Protein AF-A0A936DBP1-F1 (afdb_monomer_lite)

Radius of gyration: 11.38 Å; chains: 1; bounding box: 27×24×32 Å

Foldseek 3Di:
DWKAFPVVRAIWDADPVQQKTASDVVCVVPPVRIDRNVVDPTDMDHQDPVRCVVVVVVVVPPPPPDD

Secondary structure (DSSP, 8-state):
-EEEETTTTEEEEEETTTTEEESSGGGTT-GGG-EETTT----EEEPPHHHHHHTT-TTTS-S----

pLDDT: mean 86.72, std 12.57, range [36.66, 95.0]

Sequence (67 aa):
MIFKDLTSRRLYLHCEECEWGWQDPERSSDAGAGFLTLDEEFESMPATREDIDEHGWTKYAAHDFDE

Structure (mmCIF, N/CA/C/O backbone):
data_AF-A0A936DBP1-F1
#
_entry.id   AF-A0A936DBP1-F1
#
loop_
_atom_site.group_PDB
_atom_site.id
_atom_site.type_symbol
_atom_site.label_atom_id
_atom_site.label_alt_id
_atom_site.label_comp_id
_atom_site.label_asym_id
_atom_site.label_entity_id
_atom_site.label_seq_id
_atom_site.pdbx_PDB_ins_code
_atom_site.Cartn_x
_atom_site.Cartn_y
_atom_site.Cartn_z
_atom_site.occupancy
_atom_site.B_iso_or_equiv
_atom_site.auth_seq_id
_atom_site.auth_comp_id
_atom_site.auth_asym_id
_atom_site.auth_atom_id
_atom_site.pdbx_PDB_model_num
ATOM 1 N N . MET A 1 1 ? 2.300 -7.451 3.133 1.00 88.19 1 MET A N 1
ATOM 2 C CA . MET A 1 1 ? 1.520 -6.536 4.003 1.00 88.19 1 MET A CA 1
ATOM 3 C C . MET A 1 1 ? 1.046 -5.318 3.202 1.00 88.19 1 MET A C 1
ATOM 5 O O . MET A 1 1 ? 1.652 -5.028 2.179 1.00 88.19 1 MET A O 1
ATOM 9 N N . ILE A 1 2 ? -0.032 -4.627 3.594 1.00 93.19 2 ILE A N 1
ATOM 10 C CA . ILE A 1 2 ? -0.476 -3.387 2.920 1.00 93.19 2 ILE A CA 1
ATOM 11 C C . ILE A 1 2 ? 0.065 -2.185 3.692 1.00 93.19 2 ILE A C 1
ATOM 13 O O . ILE A 1 2 ? -0.119 -2.089 4.904 1.00 93.19 2 ILE A O 1
ATOM 17 N N . PHE A 1 3 ? 0.705 -1.265 2.983 1.00 94.62 3 PHE A N 1
ATOM 18 C CA . PHE A 1 3 ? 1.264 -0.039 3.537 1.00 94.62 3 PHE A CA 1
ATOM 19 C C . PHE A 1 3 ? 0.624 1.183 2.891 1.00 94.62 3 PHE A C 1
ATOM 21 O O . PHE A 1 3 ? 0.099 1.126 1.778 1.00 94.62 3 PHE A O 1
ATOM 28 N N . LYS A 1 4 ? 0.686 2.298 3.607 1.00 95.00 4 LYS A N 1
ATOM 29 C CA . LYS A 1 4 ? 0.289 3.622 3.157 1.00 95.00 4 LYS A CA 1
ATOM 30 C C . LYS A 1 4 ? 1.533 4.477 2.988 1.00 95.00 4 LYS A C 1
ATOM 32 O O . LYS A 1 4 ? 2.253 4.712 3.955 1.00 95.00 4 LYS A O 1
ATOM 37 N N . ASP A 1 5 ? 1.744 4.965 1.775 1.00 93.56 5 ASP A N 1
ATOM 38 C CA . ASP A 1 5 ? 2.673 6.054 1.494 1.00 93.56 5 ASP A CA 1
ATOM 39 C C . ASP A 1 5 ? 2.084 7.365 2.037 1.00 93.56 5 ASP A C 1
ATOM 41 O O . ASP A 1 5 ? 0.986 7.783 1.648 1.00 93.56 5 ASP A O 1
ATOM 45 N N . LEU A 1 6 ? 2.807 8.010 2.950 1.00 92.31 6 LEU A N 1
ATOM 46 C CA . LEU A 1 6 ? 2.393 9.255 3.594 1.00 92.31 6 LEU A CA 1
ATOM 47 C C . LEU A 1 6 ? 2.596 10.476 2.696 1.00 92.31 6 LEU A C 1
ATOM 49 O O . LEU A 1 6 ? 1.886 11.473 2.863 1.00 92.31 6 LEU A O 1
ATOM 53 N N . THR A 1 7 ? 3.493 10.382 1.715 1.00 90.38 7 THR A N 1
ATOM 54 C CA . THR A 1 7 ? 3.787 11.460 0.768 1.00 90.38 7 THR A CA 1
ATOM 55 C C . THR A 1 7 ? 2.636 11.637 -0.217 1.00 90.38 7 THR A C 1
ATOM 57 O O . THR A 1 7 ? 2.083 12.731 -0.348 1.00 90.38 7 THR A O 1
ATOM 60 N N . SER A 1 8 ? 2.214 10.554 -0.875 1.00 88.50 8 SER A N 1
ATOM 61 C CA . SER A 1 8 ? 1.150 10.581 -1.889 1.00 88.50 8 SER A CA 1
ATOM 62 C C . SER A 1 8 ? -0.225 10.216 -1.337 1.00 88.50 8 SER A C 1
ATOM 64 O O . SER A 1 8 ? -1.214 10.331 -2.064 1.00 88.50 8 SER A O 1
ATOM 66 N N . ARG A 1 9 ? -0.304 9.772 -0.073 1.00 88.81 9 ARG A N 1
ATOM 67 C CA . ARG A 1 9 ? -1.527 9.264 0.576 1.00 88.81 9 ARG A CA 1
ATOM 68 C C . ARG A 1 9 ? -2.166 8.117 -0.207 1.00 88.81 9 ARG A C 1
ATOM 70 O O . ARG A 1 9 ? -3.377 8.100 -0.418 1.00 88.81 9 ARG A O 1
ATOM 77 N N . ARG A 1 10 ? -1.342 7.179 -0.672 1.00 91.62 10 ARG A N 1
ATOM 78 C CA . ARG A 1 10 ? -1.777 6.009 -1.446 1.00 91.62 10 ARG A CA 1
ATOM 79 C C . ARG A 1 10 ? -1.413 4.723 -0.735 1.00 91.62 10 ARG A C 1
ATOM 81 O O . ARG A 1 10 ? -0.420 4.672 -0.017 1.00 91.62 10 ARG A O 1
ATOM 88 N N . LEU A 1 11 ? -2.203 3.685 -0.982 1.00 94.81 11 LEU A N 1
ATOM 89 C CA . LEU A 1 11 ? -1.866 2.339 -0.547 1.00 94.81 11 LEU A CA 1
ATOM 90 C C . LEU A 1 11 ? -0.977 1.639 -1.567 1.00 94.81 11 LEU A C 1
ATOM 92 O O . LEU A 1 11 ? -1.088 1.870 -2.773 1.00 94.81 11 LEU A O 1
ATOM 96 N N . TYR A 1 12 ? -0.122 0.758 -1.067 1.00 94.62 12 TYR A N 1
ATOM 97 C CA . TYR A 1 12 ? 0.613 -0.196 -1.875 1.00 94.62 12 TYR A CA 1
ATOM 98 C C . TYR A 1 12 ? 0.724 -1.537 -1.148 1.00 94.62 12 TYR A C 1
ATOM 100 O O . TYR A 1 12 ? 0.783 -1.615 0.082 1.00 94.62 12 TYR A O 1
ATOM 108 N N . LEU A 1 13 ? 0.733 -2.616 -1.923 1.00 93.75 13 LEU A N 1
ATOM 109 C CA . LEU A 1 13 ? 1.026 -3.949 -1.427 1.00 93.75 13 LEU A CA 1
ATOM 110 C C . LEU A 1 13 ? 2.539 -4.074 -1.322 1.00 93.75 13 LEU A C 1
ATOM 112 O O . LEU A 1 13 ? 3.229 -3.901 -2.320 1.00 93.75 13 LEU A O 1
ATOM 116 N N . HIS A 1 14 ? 3.039 -4.381 -0.136 1.00 92.56 14 HIS A N 1
ATOM 117 C CA . HIS A 1 14 ? 4.450 -4.603 0.122 1.00 92.56 14 HIS A CA 1
ATOM 118 C C . HIS A 1 14 ? 4.747 -6.096 0.273 1.00 92.56 14 HIS A C 1
ATOM 120 O O . HIS A 1 14 ? 4.096 -6.797 1.061 1.00 92.56 14 HIS A O 1
ATOM 126 N N . CYS A 1 15 ? 5.747 -6.571 -0.464 1.00 90.06 15 CYS A N 1
ATOM 127 C CA . CYS A 1 15 ? 6.384 -7.860 -0.242 1.00 90.06 15 CYS A CA 1
ATOM 128 C C . CYS A 1 15 ? 7.649 -7.641 0.592 1.00 90.06 15 CYS A C 1
ATO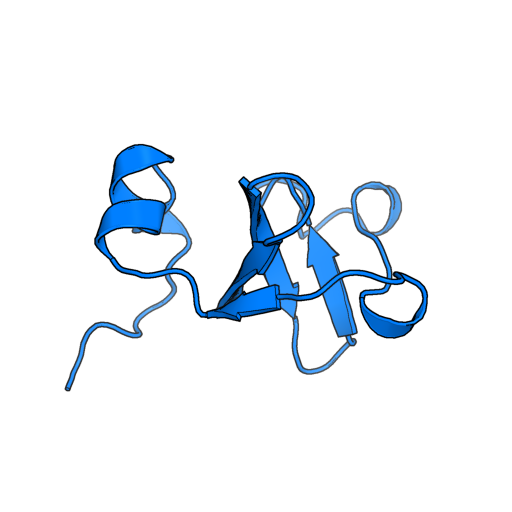M 130 O O . CYS A 1 15 ? 8.629 -7.104 0.086 1.00 90.06 15 CYS A O 1
ATOM 132 N N . GLU A 1 16 ? 7.628 -8.079 1.849 1.00 86.12 16 GLU A N 1
ATOM 133 C CA . GLU A 1 16 ? 8.749 -7.907 2.787 1.00 86.12 16 GLU A CA 1
ATOM 134 C C . GLU A 1 16 ? 9.949 -8.803 2.445 1.00 86.12 16 GLU A C 1
ATOM 136 O O . GLU A 1 16 ? 11.081 -8.473 2.771 1.00 86.12 16 GLU A O 1
ATOM 141 N N . GLU A 1 17 ? 9.725 -9.924 1.753 1.00 86.75 17 GLU A N 1
ATOM 142 C CA . GLU A 1 17 ? 10.799 -10.847 1.357 1.00 86.75 17 GLU A CA 1
ATOM 143 C C . GLU A 1 17 ? 11.637 -10.317 0.190 1.00 86.75 17 GLU A C 1
ATOM 145 O O . GLU A 1 17 ? 12.828 -10.607 0.093 1.00 86.75 17 GLU A O 1
ATOM 150 N N . CYS A 1 18 ? 11.004 -9.583 -0.726 1.00 87.81 18 CYS A N 1
ATOM 151 C CA . CYS A 1 18 ? 11.647 -9.094 -1.945 1.00 87.81 18 CYS A CA 1
ATOM 152 C C . CYS A 1 18 ? 11.798 -7.570 -1.972 1.00 87.81 18 CYS A C 1
ATOM 154 O O . CYS A 1 18 ? 12.404 -7.049 -2.902 1.00 87.81 18 CYS A O 1
ATOM 156 N N . GLU A 1 19 ? 11.233 -6.869 -0.990 1.00 90.50 19 GLU A N 1
ATOM 157 C CA . GLU A 1 19 ? 11.265 -5.408 -0.855 1.00 90.50 19 GLU A CA 1
ATOM 158 C C . GLU A 1 19 ? 10.605 -4.668 -2.034 1.00 90.50 19 GLU A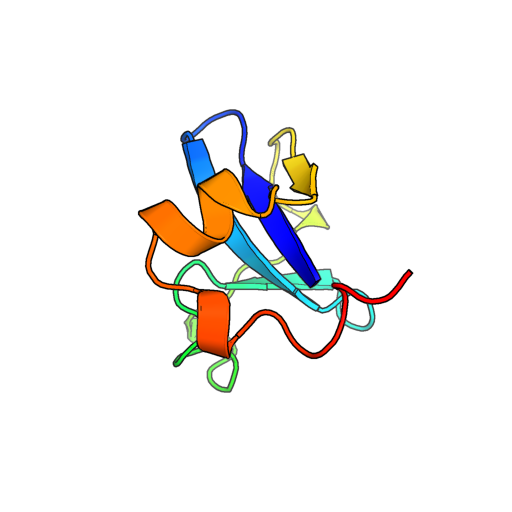 C 1
ATOM 160 O O . GLU A 1 19 ? 10.932 -3.527 -2.360 1.00 90.50 19 GLU A O 1
ATOM 165 N N . TRP A 1 20 ? 9.642 -5.323 -2.687 1.00 93.12 20 TRP A N 1
ATOM 166 C CA . TRP A 1 20 ? 8.850 -4.731 -3.765 1.00 93.12 20 TRP A CA 1
ATOM 167 C C . TRP A 1 20 ? 7.527 -4.173 -3.243 1.00 93.12 20 TRP A C 1
ATOM 169 O O . TRP A 1 20 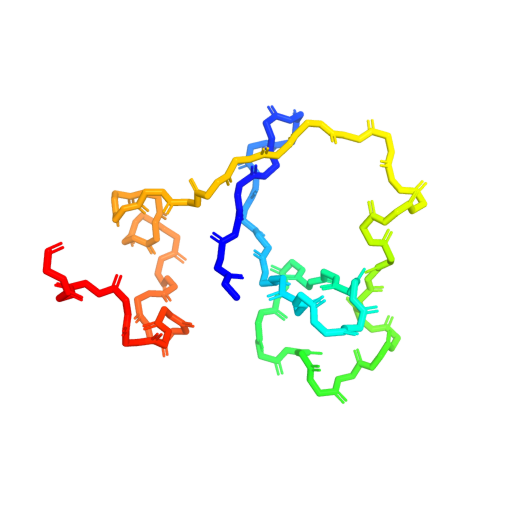? 6.913 -4.710 -2.314 1.00 93.12 20 TRP A O 1
ATOM 179 N N . GLY A 1 21 ? 7.081 -3.090 -3.870 1.00 93.62 21 GLY A N 1
ATOM 180 C CA . GLY A 1 21 ? 5.794 -2.447 -3.667 1.00 93.62 21 GLY A CA 1
ATOM 181 C C . GLY A 1 21 ? 4.958 -2.449 -4.947 1.00 93.62 21 GLY A C 1
ATOM 182 O O . GLY A 1 21 ? 5.491 -2.277 -6.040 1.00 93.62 21 GLY A O 1
ATOM 183 N N . TRP A 1 22 ? 3.637 -2.594 -4.826 1.00 94.75 22 TRP A N 1
ATOM 184 C CA . TRP A 1 22 ? 2.692 -2.449 -5.940 1.00 94.75 22 TRP A CA 1
ATOM 185 C C . TRP A 1 22 ? 1.530 -1.545 -5.545 1.00 94.75 22 TRP A C 1
ATOM 187 O O . TRP A 1 22 ? 0.787 -1.858 -4.618 1.00 94.75 22 TRP A O 1
ATOM 197 N N . GLN A 1 23 ? 1.325 -0.450 -6.281 1.00 93.06 23 GLN A N 1
ATOM 198 C CA . GLN A 1 23 ? 0.150 0.421 -6.093 1.00 93.06 23 GLN A CA 1
ATOM 199 C C . GLN A 1 23 ? -1.153 -0.238 -6.562 1.00 93.06 23 GLN A C 1
ATOM 201 O O . GLN A 1 23 ? -2.230 0.245 -6.234 1.00 93.06 23 GLN A O 1
ATOM 206 N N . ASP A 1 24 ? -1.056 -1.320 -7.337 1.00 91.19 24 ASP A N 1
ATOM 207 C CA . ASP A 1 24 ? -2.191 -2.136 -7.747 1.00 91.19 24 ASP A CA 1
ATOM 208 C C . ASP A 1 24 ? -1.927 -3.610 -7.389 1.00 91.19 24 ASP A C 1
ATOM 210 O O . ASP A 1 24 ? -1.056 -4.248 -7.989 1.00 91.19 24 ASP A O 1
ATOM 214 N N . PRO A 1 25 ? -2.640 -4.171 -6.401 1.00 89.31 25 PRO A N 1
ATOM 215 C CA . PRO A 1 25 ? -2.345 -5.488 -5.850 1.00 89.31 25 PRO A CA 1
ATOM 216 C C . PRO A 1 25 ? -2.681 -6.617 -6.833 1.00 89.31 25 PRO A C 1
ATOM 218 O O . PRO A 1 25 ? -2.079 -7.687 -6.750 1.00 89.31 25 PRO A O 1
ATOM 221 N N . GLU A 1 26 ? -3.568 -6.388 -7.810 1.00 90.06 26 GLU A N 1
ATOM 222 C CA . GLU A 1 26 ? -3.852 -7.352 -8.893 1.00 90.06 26 GLU A CA 1
ATOM 223 C C . GLU A 1 26 ? -2.650 -7.553 -9.812 1.00 90.06 26 GLU A C 1
ATOM 225 O O . GLU A 1 26 ? -2.490 -8.607 -10.426 1.00 90.06 26 GLU A O 1
ATOM 230 N N . ARG A 1 27 ? -1.764 -6.559 -9.865 1.00 89.62 27 ARG A N 1
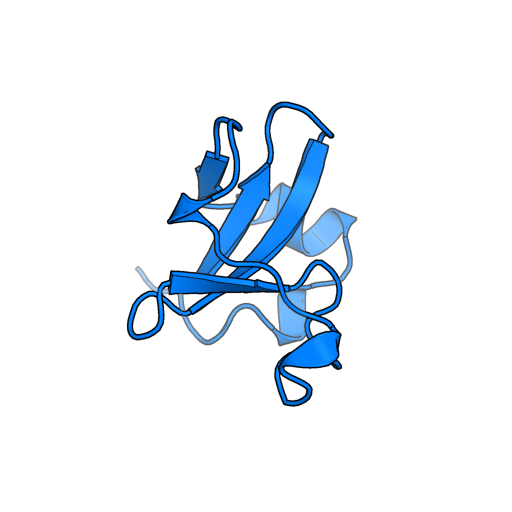ATOM 231 C CA . ARG A 1 27 ? -0.541 -6.591 -10.662 1.00 89.62 27 ARG A CA 1
ATOM 232 C C . ARG A 1 27 ? 0.685 -7.020 -9.871 1.00 89.62 27 ARG A C 1
ATOM 234 O O . ARG A 1 27 ? 1.781 -6.982 -10.412 1.00 89.62 27 ARG A O 1
ATOM 241 N N . SER A 1 28 ? 0.513 -7.509 -8.644 1.00 86.38 28 SER A N 1
ATOM 242 C CA . SER A 1 28 ? 1.610 -8.053 -7.828 1.00 86.38 28 SER A CA 1
ATOM 243 C C . SER A 1 28 ? 2.362 -9.220 -8.484 1.00 86.38 28 SER A C 1
ATOM 245 O O . SER A 1 28 ? 3.514 -9.478 -8.157 1.00 86.38 28 SER A O 1
ATOM 247 N N . SER A 1 29 ? 1.743 -9.905 -9.451 1.00 85.56 29 SER A N 1
ATOM 248 C CA . SER A 1 29 ? 2.399 -10.949 -10.257 1.00 85.56 29 SER A CA 1
ATOM 249 C C . SER A 1 29 ? 3.261 -10.404 -11.410 1.00 85.56 29 SER A C 1
ATOM 251 O O . SER A 1 29 ? 3.995 -11.168 -12.033 1.00 85.56 29 SER A O 1
ATOM 253 N N . ASP A 1 30 ? 3.171 -9.108 -11.719 1.00 87.50 30 ASP A N 1
ATOM 254 C CA . ASP A 1 30 ? 3.924 -8.427 -12.774 1.00 87.50 30 ASP A CA 1
ATOM 255 C C . ASP A 1 30 ? 5.022 -7.559 -12.143 1.00 87.50 30 ASP A C 1
ATOM 257 O O . ASP A 1 30 ? 4.758 -6.490 -11.591 1.00 87.50 30 ASP A O 1
ATOM 261 N N . ALA A 1 31 ? 6.278 -8.004 -12.226 1.00 80.19 31 ALA A N 1
ATOM 262 C CA . ALA A 1 31 ? 7.409 -7.261 -11.659 1.00 80.19 31 ALA A CA 1
ATOM 263 C C . ALA A 1 31 ? 7.583 -5.872 -12.307 1.00 80.19 31 ALA A C 1
ATOM 265 O O . ALA A 1 31 ? 8.019 -4.937 -11.647 1.00 80.19 31 ALA A O 1
ATOM 266 N N . GLY A 1 32 ? 7.183 -5.706 -13.575 1.00 87.62 32 GLY A N 1
ATOM 267 C CA . GLY A 1 32 ? 7.217 -4.411 -14.267 1.00 87.62 32 GLY A CA 1
ATOM 268 C C . GLY A 1 32 ? 6.148 -3.413 -13.805 1.00 87.62 32 GLY A C 1
ATOM 269 O O . GLY A 1 32 ? 6.212 -2.241 -14.170 1.00 87.62 32 GLY A O 1
ATOM 270 N N . ALA A 1 33 ? 5.163 -3.862 -13.023 1.00 89.06 33 ALA A N 1
ATOM 271 C CA . ALA A 1 33 ? 4.150 -3.014 -12.397 1.00 89.06 33 ALA A CA 1
ATOM 272 C C . ALA A 1 33 ? 4.525 -2.562 -10.982 1.00 89.06 33 ALA A C 1
ATOM 274 O O . ALA A 1 33 ? 3.801 -1.754 -10.395 1.00 89.06 33 ALA A O 1
ATOM 275 N N . GLY A 1 34 ? 5.581 -3.148 -10.421 1.00 91.88 34 GLY A N 1
ATOM 276 C CA . GLY A 1 34 ? 6.047 -2.863 -9.077 1.00 91.88 34 GLY A CA 1
ATOM 277 C C . GLY A 1 34 ? 7.161 -1.826 -9.060 1.00 91.88 34 GLY A C 1
ATOM 278 O O . GLY A 1 34 ? 7.666 -1.392 -10.096 1.00 91.88 34 GLY A O 1
ATOM 279 N N . PHE A 1 35 ? 7.559 -1.459 -7.854 1.00 92.94 35 PHE A N 1
ATOM 280 C CA . PHE A 1 35 ? 8.712 -0.616 -7.573 1.00 92.94 35 PHE A CA 1
ATOM 281 C C . PHE A 1 35 ? 9.498 -1.202 -6.396 1.00 92.94 35 PHE A C 1
ATOM 283 O O . PHE A 1 35 ? 8.941 -1.948 -5.591 1.00 92.94 35 PHE A O 1
ATOM 290 N N . LEU A 1 36 ? 10.785 -0.881 -6.288 1.00 91.88 36 LEU A N 1
ATOM 291 C CA . LEU A 1 36 ? 11.599 -1.272 -5.137 1.00 91.88 36 LEU A CA 1
ATOM 292 C C . LEU A 1 36 ? 11.390 -0.254 -4.024 1.00 91.88 36 LEU A C 1
ATOM 294 O O . LEU A 1 36 ? 11.730 0.911 -4.195 1.00 91.88 36 LEU A O 1
ATOM 298 N N . THR A 1 37 ? 10.868 -0.675 -2.873 1.00 88.75 37 THR A N 1
ATOM 299 C CA . THR A 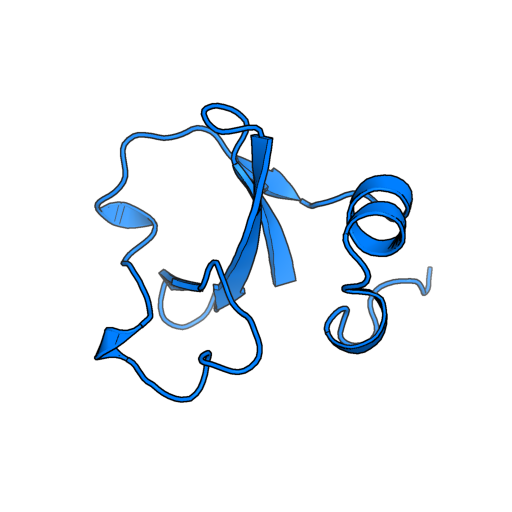1 37 ? 10.606 0.255 -1.761 1.00 88.75 37 THR A CA 1
ATOM 300 C C . THR A 1 37 ? 11.886 0.871 -1.198 1.00 88.75 37 THR A C 1
ATOM 302 O O . THR A 1 37 ? 11.825 1.938 -0.606 1.00 88.75 37 THR A O 1
ATOM 305 N N . LEU A 1 38 ? 13.038 0.219 -1.390 1.00 87.31 38 LEU A N 1
ATOM 306 C CA . LEU A 1 38 ? 14.353 0.735 -0.997 1.00 87.31 38 LEU A CA 1
ATOM 307 C C . LEU A 1 38 ? 14.881 1.869 -1.888 1.00 87.31 38 LEU A C 1
ATOM 309 O O . LEU A 1 38 ? 15.744 2.620 -1.441 1.00 87.31 38 LEU A O 1
ATOM 313 N N . ASP A 1 39 ? 14.430 1.952 -3.142 1.00 90.81 39 ASP A N 1
ATOM 314 C CA . ASP A 1 39 ? 14.868 2.997 -4.083 1.00 90.81 39 ASP A CA 1
ATOM 315 C C . ASP A 1 39 ? 14.040 4.281 -3.921 1.00 90.81 39 ASP A C 1
ATOM 317 O O . ASP A 1 39 ? 14.396 5.342 -4.428 1.00 90.81 39 ASP A O 1
ATOM 321 N N . GLU A 1 40 ? 12.937 4.191 -3.180 1.00 87.88 40 GLU A N 1
ATOM 322 C CA . GLU A 1 40 ? 11.981 5.271 -3.034 1.00 87.88 40 GLU A CA 1
ATOM 323 C C . GLU A 1 40 ? 12.243 6.100 -1.772 1.00 87.88 40 GLU A C 1
ATOM 325 O O . GLU A 1 40 ? 12.332 5.594 -0.653 1.00 87.88 40 GLU A O 1
ATOM 330 N N . GLU A 1 41 ? 12.290 7.418 -1.942 1.00 86.69 41 GLU A N 1
ATOM 331 C CA . GLU A 1 41 ? 12.456 8.379 -0.852 1.00 86.69 41 GLU A CA 1
ATOM 332 C C . GLU A 1 41 ? 11.089 8.815 -0.290 1.00 86.69 41 GLU A C 1
ATOM 334 O O . GLU A 1 41 ? 10.726 9.993 -0.349 1.00 86.69 41 GLU A O 1
ATOM 339 N N . PHE A 1 42 ? 10.295 7.875 0.233 1.00 88.38 42 PHE A N 1
ATOM 340 C CA . PHE A 1 42 ? 9.029 8.195 0.904 1.00 88.38 42 PHE A CA 1
ATOM 341 C C . PHE A 1 42 ? 8.900 7.568 2.291 1.00 88.38 42 PHE A C 1
ATOM 343 O O . PHE A 1 42 ? 9.442 6.506 2.590 1.00 88.38 42 PHE A O 1
ATOM 350 N N . GLU A 1 43 ? 8.118 8.226 3.146 1.00 91.00 43 GLU A N 1
ATOM 351 C CA . GLU A 1 43 ? 7.715 7.670 4.433 1.00 91.00 43 GLU A CA 1
ATOM 352 C C . GLU A 1 43 ? 6.471 6.802 4.258 1.00 91.00 43 GLU A C 1
ATOM 354 O O . GLU A 1 43 ? 5.488 7.207 3.631 1.00 91.00 43 GLU A O 1
ATOM 359 N N . SER A 1 44 ? 6.490 5.610 4.847 1.00 92.50 44 SER A N 1
ATOM 360 C CA . SER A 1 44 ? 5.349 4.704 4.834 1.00 92.50 44 SER A CA 1
ATOM 361 C C . SER A 1 44 ? 5.037 4.156 6.212 1.00 92.50 44 SER A C 1
ATOM 363 O O . SER A 1 44 ? 5.898 4.051 7.084 1.00 92.50 44 SER A O 1
ATOM 365 N N . MET A 1 45 ? 3.772 3.805 6.403 1.00 94.25 45 MET A N 1
ATOM 366 C CA . MET A 1 45 ? 3.294 3.130 7.603 1.00 94.25 45 MET A CA 1
ATOM 367 C C . MET A 1 45 ? 2.363 1.976 7.226 1.00 94.25 45 MET A C 1
ATOM 369 O O . MET A 1 45 ? 1.773 2.014 6.143 1.00 94.25 45 MET A O 1
ATOM 373 N N . PRO A 1 46 ? 2.190 0.965 8.093 1.00 93.19 46 PRO A N 1
ATOM 374 C CA . PRO A 1 46 ? 1.172 -0.056 7.890 1.00 93.19 46 PRO A CA 1
ATOM 375 C C . PRO A 1 46 ? -0.198 0.597 7.681 1.00 93.19 46 PRO A C 1
ATOM 377 O O . PRO A 1 46 ? -0.573 1.514 8.418 1.00 93.19 46 PRO A O 1
ATOM 380 N N . ALA A 1 47 ? -0.924 0.162 6.652 1.00 93.38 47 ALA A N 1
ATOM 381 C CA . ALA A 1 47 ? -2.251 0.693 6.375 1.00 93.38 47 ALA A CA 1
ATOM 382 C C . ALA A 1 47 ? -3.223 0.262 7.478 1.00 93.38 47 ALA A C 1
ATOM 384 O O . ALA A 1 47 ? -3.226 -0.897 7.897 1.00 93.38 47 ALA A O 1
ATOM 385 N N . THR A 1 48 ? -4.062 1.187 7.944 1.00 92.19 48 THR A N 1
ATOM 386 C CA . THR A 1 48 ? -5.092 0.851 8.932 1.00 92.19 48 THR A CA 1
ATOM 387 C C . THR A 1 48 ? -6.248 0.097 8.277 1.00 92.19 48 THR A C 1
ATOM 389 O O . THR A 1 48 ? -6.405 0.092 7.053 1.00 92.19 48 THR A O 1
ATOM 392 N N . ARG A 1 49 ? -7.115 -0.516 9.093 1.00 90.00 49 ARG A N 1
ATOM 393 C CA . ARG A 1 49 ? -8.348 -1.127 8.581 1.00 90.00 49 ARG A CA 1
ATOM 394 C C . ARG A 1 49 ? -9.219 -0.119 7.830 1.00 90.00 49 ARG A C 1
ATOM 396 O O . ARG A 1 49 ? -9.793 -0.487 6.811 1.00 90.00 49 ARG A O 1
ATOM 403 N N . GLU A 1 50 ? -9.313 1.108 8.337 1.00 91.75 50 GLU A N 1
ATOM 404 C CA . GLU A 1 50 ? -10.078 2.188 7.707 1.00 91.75 50 GLU A CA 1
ATOM 405 C C . GLU A 1 50 ? -9.503 2.517 6.327 1.00 91.75 50 GLU A C 1
ATOM 407 O O . GLU A 1 50 ? -10.245 2.493 5.351 1.00 91.75 50 GLU A O 1
ATOM 412 N N . ASP A 1 51 ? -8.178 2.683 6.216 1.00 92.69 51 ASP A N 1
ATOM 413 C CA . ASP A 1 51 ? -7.527 2.916 4.920 1.00 92.69 51 ASP A CA 1
ATOM 414 C C . ASP A 1 51 ? -7.822 1.778 3.927 1.00 92.69 51 ASP A C 1
ATOM 416 O O . ASP A 1 51 ? -8.158 2.008 2.767 1.00 92.69 51 ASP A O 1
ATOM 420 N N . ILE A 1 52 ? -7.706 0.526 4.377 1.00 91.62 52 ILE A N 1
ATOM 421 C CA . ILE A 1 52 ? -7.934 -0.652 3.533 1.00 91.62 52 ILE A CA 1
ATOM 422 C C . ILE A 1 52 ? -9.391 -0.715 3.052 1.00 91.62 52 ILE A C 1
ATOM 424 O O . ILE A 1 52 ? -9.631 -1.056 1.891 1.00 91.62 52 ILE A O 1
ATOM 428 N N . ASP A 1 53 ? -10.354 -0.395 3.918 1.00 91.62 53 ASP A N 1
ATOM 429 C CA . ASP A 1 53 ? -11.781 -0.402 3.586 1.00 91.62 53 ASP A CA 1
ATOM 430 C C . ASP A 1 53 ? -12.143 0.732 2.617 1.00 91.62 53 ASP A C 1
ATOM 432 O O . ASP A 1 53 ? -12.737 0.467 1.569 1.00 91.62 53 ASP A O 1
ATOM 436 N N . GLU A 1 54 ? -11.683 1.960 2.888 1.00 91.50 54 GLU A N 1
ATOM 437 C CA . GLU A 1 54 ? -11.906 3.128 2.022 1.00 91.50 54 GLU A CA 1
ATOM 438 C C . GLU A 1 54 ? -11.355 2.918 0.606 1.00 91.50 54 GLU A C 1
ATOM 440 O O . GLU A 1 54 ? -11.941 3.377 -0.377 1.00 91.50 54 GLU A O 1
ATOM 445 N N . HIS A 1 55 ? -10.245 2.189 0.484 1.00 89.44 55 HIS A N 1
ATOM 446 C CA . HIS A 1 55 ? -9.632 1.871 -0.802 1.00 89.44 55 HIS A CA 1
ATOM 447 C C . HIS A 1 55 ? -10.174 0.582 -1.445 1.00 89.44 55 HIS A C 1
ATOM 449 O O . HIS A 1 55 ? -9.821 0.283 -2.587 1.00 89.44 55 HIS A O 1
ATOM 455 N N . GLY A 1 56 ? -11.032 -0.186 -0.762 1.00 91.12 56 GLY A N 1
ATOM 456 C CA . GLY A 1 56 ? -11.589 -1.447 -1.267 1.00 91.12 56 GLY A CA 1
ATOM 457 C C . GLY A 1 56 ? -10.578 -2.599 -1.323 1.00 91.12 56 GLY A C 1
ATOM 458 O O . GLY A 1 56 ? -10.742 -3.545 -2.098 1.00 91.12 56 GLY A O 1
ATOM 459 N N . TRP A 1 57 ? -9.515 -2.534 -0.518 1.00 92.31 57 TRP A N 1
ATOM 460 C CA . TRP A 1 57 ? -8.415 -3.503 -0.509 1.00 92.31 57 TRP A CA 1
ATOM 461 C C . TRP A 1 57 ? -8.608 -4.649 0.482 1.00 92.31 57 TRP A C 1
ATOM 463 O O . TRP A 1 57 ? -7.724 -5.489 0.644 1.00 92.31 57 TRP A O 1
ATOM 473 N N . THR A 1 58 ? -9.780 -4.740 1.107 1.00 90.25 58 THR A N 1
ATOM 474 C CA . THR A 1 58 ? -10.118 -5.752 2.116 1.00 90.25 58 THR A CA 1
ATOM 475 C C . THR A 1 58 ? -9.816 -7.186 1.668 1.00 90.25 58 THR A C 1
ATOM 477 O O . THR A 1 58 ? -9.402 -8.001 2.484 1.00 90.25 58 THR A O 1
ATOM 480 N N . LYS A 1 59 ? -9.957 -7.501 0.372 1.00 88.62 59 LYS A N 1
ATOM 481 C CA . LYS A 1 59 ? -9.652 -8.835 -0.182 1.00 88.62 59 LYS A CA 1
ATOM 482 C C . LYS A 1 59 ? -8.150 -9.147 -0.321 1.00 88.62 59 LYS A C 1
ATOM 484 O O . LYS A 1 59 ? -7.800 -10.307 -0.502 1.00 88.62 59 LYS A O 1
ATOM 489 N N . TYR A 1 60 ? -7.284 -8.134 -0.262 1.00 86.56 60 TYR A N 1
ATOM 490 C CA . TYR A 1 60 ? -5.821 -8.262 -0.363 1.00 86.56 60 TYR A CA 1
ATOM 491 C C . TYR A 1 60 ? -5.117 -8.170 0.987 1.00 86.56 60 TYR A C 1
ATOM 493 O O . TYR A 1 60 ? -3.928 -8.472 1.089 1.00 86.56 60 TYR A O 1
ATOM 501 N N . ALA A 1 61 ? -5.836 -7.746 2.023 1.00 82.38 61 ALA A N 1
ATOM 502 C CA . ALA A 1 61 ? -5.373 -7.826 3.392 1.00 82.38 61 ALA A CA 1
ATOM 503 C C . ALA A 1 61 ? -5.393 -9.305 3.803 1.00 82.38 61 ALA A C 1
ATOM 505 O O . ALA A 1 61 ? -6.382 -9.814 4.331 1.00 82.38 61 ALA A O 1
ATOM 506 N N . ALA A 1 62 ? -4.333 -10.026 3.439 1.00 67.31 62 ALA A N 1
ATOM 507 C CA . ALA A 1 62 ? -4.176 -11.438 3.736 1.00 67.31 62 ALA A CA 1
ATOM 508 C C . ALA A 1 62 ? -4.084 -11.624 5.258 1.00 67.31 62 ALA A C 1
ATOM 510 O O . ALA A 1 62 ? -3.024 -11.430 5.831 1.00 67.31 62 ALA A O 1
ATOM 511 N N . HIS A 1 63 ? -5.209 -11.971 5.887 1.00 50.09 63 HIS A N 1
ATOM 512 C CA . HIS A 1 63 ? -5.289 -12.577 7.221 1.00 50.09 63 HIS A CA 1
ATOM 513 C C . HIS A 1 63 ? -4.469 -11.916 8.348 1.00 50.09 63 HIS A C 1
ATOM 515 O O . HIS A 1 63 ? -3.880 -12.622 9.154 1.00 50.09 63 HIS A O 1
ATOM 521 N N . ASP A 1 64 ? -4.496 -10.588 8.458 1.00 48.09 64 ASP A N 1
ATOM 522 C CA . ASP A 1 64 ? -3.935 -9.868 9.613 1.00 48.09 64 ASP A CA 1
ATOM 523 C C . ASP A 1 64 ? -5.000 -8.903 10.170 1.00 48.09 64 ASP A C 1
ATOM 525 O O . ASP A 1 64 ? -4.941 -7.686 10.030 1.00 48.09 64 ASP A O 1
ATOM 529 N N . PHE A 1 65 ? -6.098 -9.479 10.669 1.00 51.59 65 PHE A N 1
ATOM 530 C CA . PHE A 1 65 ? -7.087 -8.782 11.511 1.00 51.59 65 PHE A CA 1
ATOM 531 C C . PHE A 1 65 ? -7.485 -9.642 12.728 1.00 51.59 65 PHE A C 1
ATOM 533 O O . PHE A 1 65 ? -8.577 -9.480 13.265 1.00 51.59 65 PHE A O 1
ATOM 540 N N . ASP A 1 66 ? -6.615 -10.572 13.116 1.00 39.41 66 ASP A N 1
ATOM 541 C CA . ASP A 1 66 ? -6.675 -11.431 14.308 1.00 39.41 66 ASP A CA 1
ATOM 542 C C . ASP A 1 66 ? -5.238 -11.317 14.863 1.00 39.41 66 ASP A C 1
ATOM 544 O O . ASP A 1 66 ? -4.310 -11.661 14.137 1.00 39.41 66 ASP A O 1
ATOM 548 N N . GLU A 1 67 ? -4.914 -10.701 16.003 1.00 36.66 67 GLU A N 1
ATO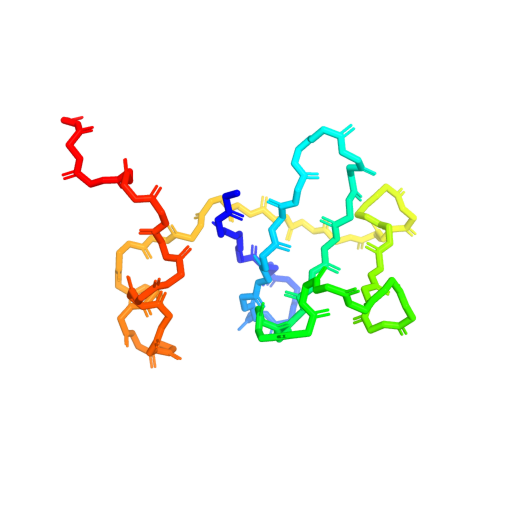M 549 C CA . GLU A 1 67 ? -5.600 -10.477 17.287 1.00 36.66 67 GLU A CA 1
ATOM 550 C C . GLU A 1 67 ? -5.230 -9.111 17.907 1.00 36.66 67 GLU A C 1
ATOM 552 O O . GLU A 1 67 ? -4.089 -8.636 17.691 1.00 36.66 67 GLU A O 1
#